Protein AF-A0A392TRE6-F1 (afdb_monomer_lite)

pLDDT: mean 88.29, std 9.52, range [54.78, 98.5]

Sequence (86 aa):
SALDQKGEEEVLSEAEIAELPGVTSDIHSLSRLNASISWQQSRSLWLKEGDANSKYFHSVLASRRRGNAISVIQADGISLEGVTPI

Structure (mmCIF, N/CA/C/O backbone):
data_AF-A0A392TRE6-F1
#
_entry.id   AF-A0A392TRE6-F1
#
loop_
_atom_site.group_PDB
_atom_site.id
_atom_site.type_symbol
_atom_site.label_atom_id
_atom_site.label_alt_id
_atom_site.label_comp_id
_atom_site.label_asym_id
_atom_site.label_entity_id
_atom_site.label_seq_id
_atom_site.pdbx_PDB_ins_code
_atom_site.Cartn_x
_atom_site.Cartn_y
_atom_site.Cartn_z
_atom_site.occupancy
_atom_site.B_iso_or_equiv
_atom_site.auth_seq_id
_atom_site.auth_comp_id
_atom_site.auth_asym_id
_atom_site.auth_atom_id
_atom_site.pdbx_PDB_model_num
ATOM 1 N N . SER A 1 1 ? -21.243 7.572 18.546 1.00 77.88 1 SER A N 1
ATOM 2 C CA . SER A 1 1 ? -21.953 6.368 19.033 1.00 77.88 1 SER A CA 1
ATOM 3 C C . SER A 1 1 ? -23.456 6.655 19.053 1.00 77.88 1 SER A C 1
ATOM 5 O O . SER A 1 1 ? -23.828 7.803 18.837 1.00 77.88 1 SER A O 1
ATOM 7 N N . ALA A 1 2 ? -24.329 5.664 19.281 1.00 84.06 2 ALA A N 1
ATOM 8 C CA . ALA A 1 2 ? -25.767 5.934 19.447 1.00 84.06 2 ALA A CA 1
ATOM 9 C C . ALA A 1 2 ? -26.047 6.851 20.658 1.00 84.06 2 ALA A C 1
ATOM 11 O O . ALA A 1 2 ? -26.956 7.672 20.602 1.00 84.06 2 ALA A O 1
ATOM 12 N N . LEU A 1 3 ? -25.219 6.757 21.709 1.00 84.50 3 LEU A N 1
ATOM 13 C CA . LEU A 1 3 ? -25.277 7.630 22.884 1.00 84.50 3 LEU A CA 1
ATOM 14 C C . LEU A 1 3 ? -24.818 9.062 22.580 1.00 84.50 3 LEU A C 1
ATOM 16 O O . LEU A 1 3 ? -25.463 9.992 23.043 1.00 84.50 3 LEU A O 1
ATOM 20 N N . ASP A 1 4 ? -23.773 9.252 21.763 1.00 83.94 4 ASP A N 1
ATOM 21 C CA . ASP A 1 4 ? -23.336 10.603 21.361 1.00 83.94 4 ASP A CA 1
ATOM 22 C C . ASP A 1 4 ? -24.448 11.312 20.587 1.00 83.94 4 ASP A C 1
ATOM 24 O O . ASP A 1 4 ? -24.765 12.457 20.868 1.00 83.94 4 ASP A O 1
ATOM 28 N N . GLN A 1 5 ? -25.085 10.611 19.642 1.00 88.75 5 GLN A N 1
ATOM 29 C CA . GLN A 1 5 ? -26.158 11.197 18.843 1.00 88.75 5 GLN A CA 1
ATOM 30 C C . GLN A 1 5 ? -27.395 11.521 19.687 1.00 88.75 5 GLN A C 1
ATOM 32 O O . GLN A 1 5 ? -28.011 12.563 19.495 1.00 88.75 5 GLN A O 1
ATOM 37 N N 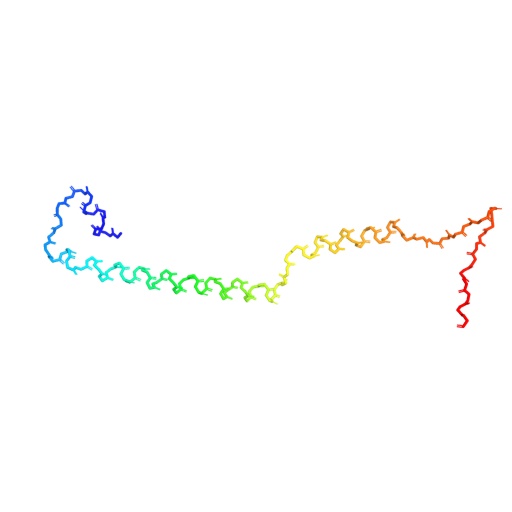. LYS A 1 6 ? -27.723 10.663 20.657 1.00 88.75 6 LYS A N 1
ATOM 38 C CA . LYS A 1 6 ? -28.807 10.912 21.607 1.00 88.75 6 LYS A CA 1
ATOM 39 C C . LYS A 1 6 ? -28.499 12.085 22.547 1.00 88.75 6 LYS A C 1
ATOM 41 O O . LYS A 1 6 ? -29.399 12.855 22.848 1.00 88.75 6 LYS A O 1
ATOM 46 N N . GLY A 1 7 ? -27.243 12.245 22.969 1.00 86.31 7 GLY A N 1
ATOM 47 C CA . GLY A 1 7 ? -26.803 13.342 23.839 1.00 86.31 7 GLY A CA 1
ATOM 48 C C . GLY A 1 7 ? -26.832 14.728 23.184 1.00 86.31 7 GLY A C 1
ATOM 49 O O . GLY A 1 7 ? -26.865 15.729 23.895 1.00 86.31 7 GLY A O 1
ATOM 50 N N . GLU A 1 8 ? -26.840 14.795 21.849 1.00 88.69 8 GLU A N 1
ATOM 51 C CA . GLU A 1 8 ? -27.035 16.044 21.094 1.00 88.69 8 GLU A CA 1
ATOM 52 C C . GLU A 1 8 ? -28.520 16.453 21.007 1.00 88.69 8 GLU A C 1
ATOM 54 O O . GLU A 1 8 ? -28.828 17.636 20.869 1.00 88.69 8 GLU A O 1
ATOM 59 N N . GLU A 1 9 ? -29.448 15.492 21.089 1.00 90.38 9 GLU A N 1
ATOM 60 C CA . GLU A 1 9 ? -30.898 15.731 20.998 1.00 90.38 9 GLU A CA 1
ATOM 61 C C . GLU A 1 9 ? -31.561 15.884 22.377 1.00 90.38 9 GLU A C 1
ATOM 63 O O . GLU A 1 9 ? -32.476 16.695 22.535 1.00 90.38 9 GLU A O 1
ATOM 68 N N . GLU A 1 10 ? -31.103 15.135 23.386 1.00 90.50 10 GLU A N 1
ATOM 69 C CA . GLU A 1 10 ? -31.720 15.064 24.714 1.00 90.50 10 GLU A CA 1
ATOM 70 C C . GLU A 1 10 ? -30.690 14.864 25.842 1.00 90.50 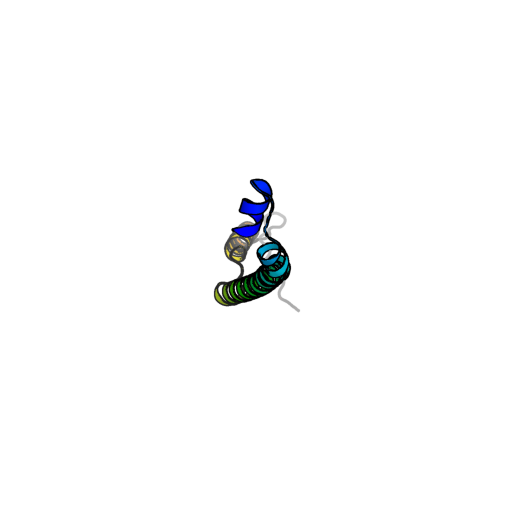10 GLU A C 1
ATOM 72 O O . GLU A 1 10 ? -29.553 14.440 25.636 1.00 90.50 10 GLU A O 1
ATOM 77 N N . VAL A 1 11 ? -31.101 15.143 27.086 1.00 91.19 11 VAL A N 1
ATOM 78 C CA . VAL A 1 11 ? -30.265 14.896 28.271 1.00 91.19 11 VAL A CA 1
ATOM 79 C C . VAL A 1 11 ? -30.151 13.391 28.521 1.00 91.19 11 VAL A C 1
ATOM 81 O O . VAL A 1 11 ? -31.157 12.700 28.682 1.00 91.19 11 VAL A O 1
ATOM 84 N N . LEU A 1 12 ? -28.916 12.896 28.603 1.00 89.69 12 LEU A N 1
ATOM 85 C CA . LEU A 1 12 ? -28.632 11.491 28.886 1.00 89.69 12 LEU A CA 1
ATOM 86 C C . LEU A 1 12 ? -28.982 11.113 30.329 1.00 89.69 12 LEU A C 1
ATOM 88 O O . LEU A 1 12 ? -28.786 11.894 31.264 1.00 89.69 12 LEU A O 1
ATOM 92 N N . SER A 1 13 ? -29.457 9.882 30.516 1.00 91.50 13 SER A N 1
ATOM 93 C CA . SER A 1 13 ? -29.658 9.323 31.851 1.00 91.50 13 SER A CA 1
ATOM 94 C C . SER A 1 13 ? -28.324 9.047 32.550 1.00 91.50 13 SER A C 1
ATOM 96 O O . SER A 1 13 ? -27.288 8.847 31.918 1.00 91.50 13 SER A O 1
ATOM 98 N N . GLU A 1 14 ? -28.346 8.984 33.880 1.00 90.94 14 GLU A N 1
ATOM 99 C CA . GLU A 1 14 ? -27.144 8.731 34.685 1.00 90.94 14 GLU A CA 1
ATOM 100 C C . GLU A 1 14 ? -26.475 7.384 34.347 1.00 90.94 14 GLU A C 1
ATOM 102 O O . GLU A 1 14 ? -25.249 7.284 34.332 1.00 90.94 14 GLU A O 1
ATOM 107 N N . ALA A 1 15 ? -27.271 6.372 33.984 1.00 89.50 15 ALA A N 1
ATOM 108 C CA . ALA A 1 15 ? -26.768 5.085 33.510 1.00 89.50 15 ALA A CA 1
ATOM 109 C C . ALA A 1 15 ? -26.043 5.206 32.156 1.00 89.50 15 ALA A C 1
ATOM 111 O O . ALA A 1 15 ? -24.951 4.671 31.994 1.00 89.50 15 ALA A O 1
ATOM 112 N N . GLU A 1 16 ? -26.600 5.959 31.205 1.00 88.94 16 GLU A N 1
ATOM 113 C CA . GLU A 1 16 ? -25.981 6.189 29.890 1.00 88.94 16 GLU A CA 1
ATOM 114 C C . GLU A 1 16 ? -24.684 7.000 30.003 1.00 88.94 16 GLU A C 1
ATOM 116 O O . GLU A 1 16 ? -23.696 6.703 29.329 1.00 88.94 16 GLU A O 1
ATOM 121 N N . ILE A 1 17 ? -24.654 7.984 30.907 1.00 88.44 17 ILE A N 1
ATOM 122 C CA . ILE A 1 17 ? -23.445 8.756 31.220 1.00 88.44 17 ILE A CA 1
ATOM 123 C C . ILE A 1 17 ? -22.351 7.842 31.788 1.00 88.44 17 ILE A C 1
ATOM 125 O O . ILE A 1 17 ? -21.180 7.998 31.438 1.00 88.44 17 ILE A O 1
ATOM 129 N N . ALA A 1 18 ? -22.714 6.872 32.629 1.00 91.25 18 ALA A N 1
ATOM 130 C CA . ALA A 1 18 ? -21.767 5.913 33.190 1.00 91.25 18 ALA A CA 1
ATOM 131 C C . ALA A 1 18 ? -21.212 4.922 32.144 1.00 91.25 18 ALA A C 1
ATOM 133 O O . ALA A 1 18 ? -20.092 4.434 32.306 1.00 91.25 18 ALA A O 1
ATOM 134 N N . GLU A 1 19 ? -21.949 4.648 31.063 1.00 90.00 19 GLU A N 1
ATOM 135 C CA . GLU A 1 19 ? -21.524 3.747 29.979 1.00 90.00 19 GLU A CA 1
ATOM 136 C C . GLU A 1 19 ? -20.629 4.424 28.922 1.00 90.00 19 GLU A C 1
ATOM 138 O O . GLU A 1 19 ? -19.765 3.769 28.327 1.00 90.00 19 GLU A O 1
ATOM 143 N N . LEU A 1 20 ? -20.776 5.738 28.713 1.00 87.94 20 LEU A N 1
ATOM 144 C CA . LEU A 1 20 ? -20.021 6.515 27.717 1.00 87.94 20 LEU A CA 1
ATOM 145 C C . LEU A 1 20 ? -18.489 6.313 27.753 1.00 87.94 20 LEU A C 1
ATOM 147 O O . LEU A 1 20 ? -17.889 6.140 26.682 1.00 87.94 20 LEU A O 1
ATOM 151 N N . PRO A 1 21 ? -17.813 6.303 28.923 1.00 91.38 21 PRO A N 1
ATOM 152 C CA . PRO A 1 21 ? -16.368 6.089 28.985 1.00 91.38 21 PRO A CA 1
ATOM 153 C C . PRO A 1 21 ? -15.944 4.714 28.455 1.00 91.38 21 PRO A C 1
ATOM 155 O O . PRO A 1 21 ? -14.909 4.604 27.793 1.00 91.38 21 PRO A O 1
ATOM 158 N N . GLY A 1 22 ? -16.751 3.678 28.708 1.00 93.12 22 GLY A N 1
ATOM 159 C CA . GLY A 1 22 ? -16.505 2.322 28.217 1.00 93.12 22 GLY A CA 1
ATOM 160 C C . GLY A 1 22 ? -16.588 2.262 26.696 1.00 93.12 22 GLY A C 1
ATOM 161 O O . GLY A 1 22 ? -15.632 1.853 26.038 1.00 93.12 22 GLY A O 1
ATOM 162 N N . VAL A 1 23 ? -17.673 2.798 26.131 1.00 91.62 23 VAL A N 1
ATOM 163 C CA . VAL A 1 23 ? -17.871 2.876 24.673 1.00 91.62 23 VAL A CA 1
ATOM 164 C C . VAL A 1 23 ? -16.742 3.660 23.997 1.00 91.62 23 VAL A C 1
ATOM 166 O O . VAL A 1 23 ? -16.222 3.250 22.959 1.00 91.62 23 VAL A O 1
ATOM 169 N N . THR A 1 24 ? -16.313 4.769 24.599 1.00 91.62 24 THR A N 1
ATOM 170 C CA . THR A 1 24 ? -15.208 5.589 24.078 1.00 91.62 24 THR A CA 1
ATOM 171 C C . THR A 1 24 ? -13.883 4.822 24.097 1.00 91.62 24 THR A C 1
ATOM 173 O O . THR A 1 24 ? -13.142 4.823 23.109 1.00 91.62 24 THR A O 1
ATOM 176 N N . SER A 1 25 ? -13.591 4.114 25.193 1.00 95.50 25 SER A N 1
ATOM 177 C CA . SER A 1 25 ? -12.415 3.243 25.301 1.00 95.50 25 SER A CA 1
ATOM 178 C C . SER A 1 25 ? -12.413 2.160 24.219 1.00 95.50 25 SER A C 1
ATOM 180 O O . SER A 1 25 ? -11.391 1.954 23.549 1.00 95.50 25 SER A O 1
ATOM 182 N N . ASP A 1 26 ? -13.559 1.521 23.990 1.00 96.19 26 ASP A N 1
ATOM 183 C CA . ASP A 1 26 ? -13.710 0.480 22.976 1.00 96.19 26 ASP A CA 1
ATOM 184 C C . ASP A 1 26 ? -13.468 1.031 21.572 1.00 96.19 26 ASP A C 1
ATOM 186 O O . ASP A 1 26 ? -12.658 0.468 20.832 1.00 96.19 26 ASP A O 1
ATOM 190 N N . ILE A 1 27 ? -14.058 2.182 21.229 1.00 95.06 27 ILE A N 1
ATOM 191 C CA . ILE A 1 27 ? -13.830 2.862 19.944 1.00 95.06 27 ILE A CA 1
ATOM 192 C C . ILE A 1 27 ? -12.340 3.135 19.730 1.00 95.06 27 ILE A C 1
ATOM 194 O O . ILE A 1 27 ? -11.790 2.823 18.668 1.00 95.06 27 ILE A O 1
ATOM 198 N N . HIS A 1 28 ? -11.655 3.683 20.734 1.00 96.56 28 HIS A N 1
ATOM 199 C CA . HIS A 1 28 ? -10.222 3.935 20.629 1.00 96.56 28 HIS A CA 1
ATOM 200 C C . HIS A 1 28 ? -9.421 2.640 20.468 1.00 96.56 28 HIS A C 1
ATOM 202 O O . HIS A 1 28 ? -8.472 2.604 19.682 1.00 96.56 28 HIS A O 1
ATOM 208 N N . SER A 1 29 ? -9.781 1.578 21.191 1.00 97.81 29 SER A N 1
ATOM 209 C CA . SER A 1 29 ? -9.101 0.284 21.098 1.00 97.81 29 SER A CA 1
ATOM 210 C C . SER A 1 29 ? -9.250 -0.342 19.707 1.00 97.81 29 SER A C 1
ATOM 212 O O . SER A 1 29 ? -8.248 -0.710 19.088 1.00 97.81 29 SER A O 1
ATOM 214 N N . LEU A 1 30 ? -10.470 -0.353 19.167 1.00 97.88 30 LEU A N 1
ATOM 215 C CA . LEU A 1 30 ? -10.789 -0.891 17.849 1.00 97.88 30 LEU A CA 1
ATOM 216 C C . LEU A 1 30 ? -10.130 -0.074 16.740 1.00 97.88 30 LEU A C 1
ATOM 218 O O . LEU A 1 30 ? -9.576 -0.647 15.805 1.00 97.88 30 LEU A O 1
ATOM 222 N N . SER A 1 31 ? -10.107 1.254 16.868 1.00 98.00 31 SER A N 1
ATOM 223 C CA . SER A 1 31 ? -9.426 2.134 15.915 1.00 98.00 31 SER A CA 1
ATOM 224 C C . SER A 1 31 ? -7.921 1.844 15.840 1.00 98.00 31 SER A C 1
ATOM 226 O O . SER A 1 31 ? -7.372 1.684 14.747 1.00 98.00 31 SER A O 1
ATOM 228 N N . ARG A 1 32 ? -7.249 1.662 16.989 1.00 98.31 32 ARG A N 1
ATOM 229 C CA . ARG A 1 32 ? -5.821 1.285 17.029 1.00 98.31 32 ARG A CA 1
ATOM 230 C C . ARG A 1 32 ? -5.559 -0.083 16.402 1.00 98.31 32 ARG A C 1
ATOM 232 O O . ARG A 1 32 ? -4.571 -0.245 15.679 1.00 98.31 32 ARG A O 1
ATOM 239 N N . LEU A 1 33 ? -6.428 -1.059 16.664 1.00 98.44 33 LEU A N 1
ATOM 240 C CA . LEU A 1 33 ? -6.331 -2.387 16.057 1.00 98.44 33 LEU A CA 1
ATOM 241 C C . LEU A 1 33 ? -6.516 -2.309 14.540 1.00 98.44 33 LEU A C 1
ATOM 243 O O . LEU A 1 33 ? -5.695 -2.845 13.799 1.00 98.44 33 LEU A O 1
ATOM 247 N N . ASN A 1 34 ? -7.526 -1.578 14.071 1.00 98.50 34 ASN A N 1
ATOM 248 C CA . ASN A 1 34 ? -7.797 -1.413 12.648 1.00 98.50 34 ASN A CA 1
ATOM 249 C C . ASN A 1 34 ? -6.644 -0.715 11.910 1.00 98.50 34 ASN A C 1
ATOM 251 O O . ASN A 1 34 ? -6.240 -1.156 10.834 1.00 98.50 34 ASN A O 1
ATOM 255 N N . ALA A 1 35 ? -6.064 0.332 12.504 1.00 98.38 35 ALA A N 1
ATOM 256 C CA . ALA A 1 35 ? -4.880 0.996 11.959 1.00 98.38 35 ALA A CA 1
ATOM 257 C C . ALA A 1 35 ? -3.687 0.031 11.862 1.00 98.38 35 ALA A C 1
ATOM 259 O O . ALA A 1 35 ? -2.992 -0.006 10.845 1.00 98.38 35 ALA A O 1
ATOM 260 N N . SER A 1 36 ? -3.486 -0.797 12.892 1.00 98.25 36 SER A N 1
ATOM 261 C CA . SER A 1 36 ? -2.417 -1.801 12.921 1.00 98.25 36 SER A CA 1
ATOM 262 C C . SER A 1 36 ? -2.607 -2.867 11.836 1.00 98.25 36 SER A C 1
ATOM 264 O O . SER A 1 36 ? -1.663 -3.174 11.109 1.00 98.25 36 SER A O 1
ATOM 266 N N . ILE A 1 37 ? -3.830 -3.384 11.675 1.00 98.31 37 ILE A N 1
ATOM 267 C CA . ILE A 1 37 ? -4.183 -4.354 10.626 1.00 98.31 37 ILE A CA 1
ATOM 268 C C . ILE A 1 37 ? -3.978 -3.740 9.240 1.00 98.31 37 ILE A C 1
ATOM 270 O O . ILE A 1 37 ? -3.310 -4.336 8.398 1.00 98.31 37 ILE A O 1
ATOM 274 N N . SER A 1 38 ? -4.489 -2.527 9.019 1.00 97.81 38 SER A N 1
ATOM 275 C CA . SER A 1 38 ? -4.359 -1.816 7.741 1.00 97.81 38 SER A CA 1
ATOM 276 C C . SER A 1 38 ? -2.891 -1.609 7.360 1.00 97.81 38 SER A C 1
ATOM 278 O O . SER A 1 38 ? -2.499 -1.827 6.213 1.00 97.81 38 SER A O 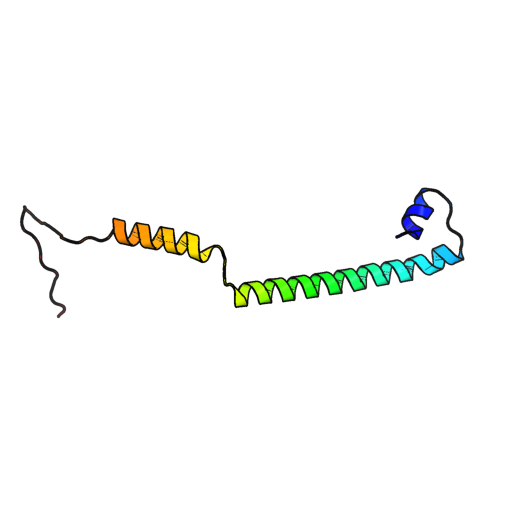1
ATOM 280 N N . TRP A 1 39 ? -2.047 -1.245 8.330 1.00 97.75 39 TRP A N 1
ATOM 281 C CA . TRP A 1 39 ? -0.610 -1.091 8.110 1.00 97.75 39 TRP A CA 1
ATOM 282 C C . TRP A 1 39 ? 0.068 -2.419 7.754 1.00 97.75 39 TRP A C 1
ATOM 284 O O . TRP A 1 39 ? 0.845 -2.480 6.801 1.00 97.75 39 TRP A O 1
ATOM 294 N N . GLN A 1 40 ? -0.252 -3.497 8.476 1.00 97.81 40 GLN A N 1
ATOM 295 C CA . GLN A 1 40 ? 0.285 -4.830 8.188 1.00 97.81 40 GLN A CA 1
ATOM 296 C C . GLN A 1 40 ? -0.129 -5.325 6.797 1.00 97.81 40 GLN A C 1
ATOM 298 O O . GLN A 1 40 ? 0.710 -5.843 6.058 1.00 97.81 40 GLN A O 1
ATOM 303 N N . GLN A 1 41 ? -1.392 -5.126 6.415 1.00 96.81 41 GLN A N 1
ATOM 304 C CA . GLN A 1 41 ? -1.910 -5.491 5.095 1.00 96.81 41 GLN A CA 1
ATOM 305 C C . GLN A 1 41 ? -1.233 -4.690 3.983 1.00 96.81 41 GLN A C 1
ATOM 307 O O . GLN A 1 41 ? -0.745 -5.286 3.026 1.00 96.81 41 GLN A O 1
ATOM 312 N N . SER A 1 42 ? -1.126 -3.367 4.135 1.00 93.94 42 SER A N 1
ATOM 313 C CA . SER A 1 42 ? -0.424 -2.499 3.181 1.00 93.94 42 SER A CA 1
ATOM 314 C C . SER A 1 42 ? 1.039 -2.919 3.004 1.00 93.94 42 SER A C 1
ATOM 316 O O . SER A 1 42 ? 1.517 -3.090 1.882 1.00 93.94 42 SER A O 1
ATOM 318 N N . ARG A 1 43 ? 1.741 -3.201 4.109 1.00 94.25 43 ARG A N 1
ATOM 319 C CA . ARG A 1 43 ? 3.123 -3.696 4.075 1.00 94.25 43 ARG A CA 1
ATOM 320 C C . ARG A 1 43 ? 3.235 -5.058 3.388 1.00 94.25 43 ARG A C 1
ATOM 322 O O . ARG A 1 43 ? 4.158 -5.262 2.605 1.00 94.25 43 ARG A O 1
ATOM 329 N N . SER A 1 44 ? 2.328 -5.988 3.682 1.00 95.12 44 SER A N 1
ATOM 330 C CA . SER A 1 44 ? 2.306 -7.311 3.048 1.00 95.12 44 SER A CA 1
ATOM 331 C C . SER A 1 44 ? 2.053 -7.207 1.545 1.00 95.12 44 SER A C 1
ATOM 333 O O . SER A 1 44 ? 2.753 -7.856 0.768 1.00 95.12 44 SER A O 1
ATOM 335 N N . LEU A 1 45 ? 1.117 -6.346 1.138 1.00 91.19 45 LEU A N 1
ATOM 336 C CA . LEU A 1 45 ? 0.819 -6.071 -0.263 1.00 91.19 45 LEU A CA 1
ATOM 337 C C . LEU A 1 45 ? 2.044 -5.503 -0.982 1.00 91.19 45 LEU A C 1
ATOM 339 O O . LEU A 1 45 ? 2.440 -6.033 -2.013 1.00 91.19 45 LEU A O 1
ATOM 343 N N . TRP A 1 46 ? 2.705 -4.503 -0.394 1.00 87.94 46 TRP A N 1
ATOM 344 C CA . TRP A 1 46 ? 3.924 -3.917 -0.951 1.00 87.94 46 TRP A CA 1
ATOM 345 C C . TRP A 1 46 ? 5.064 -4.933 -1.092 1.00 87.94 46 TRP A C 1
ATOM 347 O O . TRP A 1 46 ? 5.758 -4.942 -2.102 1.00 87.94 46 TRP A O 1
ATOM 357 N N . LEU A 1 47 ? 5.251 -5.829 -0.117 1.00 88.81 47 LEU A N 1
ATOM 358 C CA . LEU A 1 47 ? 6.265 -6.886 -0.219 1.00 88.81 47 LEU A CA 1
ATOM 359 C C . LEU A 1 47 ? 5.932 -7.923 -1.302 1.00 88.81 47 LEU A C 1
ATOM 361 O O . LEU A 1 47 ? 6.844 -8.475 -1.914 1.00 88.81 47 LEU A O 1
ATOM 365 N N . LYS A 1 48 ? 4.645 -8.206 -1.525 1.00 89.12 48 LYS A N 1
ATOM 366 C CA . LYS A 1 48 ? 4.183 -9.189 -2.513 1.00 89.12 48 LYS A CA 1
ATOM 367 C C . LYS A 1 48 ? 4.201 -8.636 -3.937 1.00 89.12 48 LYS A C 1
ATOM 369 O O . LYS A 1 48 ? 4.608 -9.335 -4.859 1.00 89.12 48 LYS A O 1
ATOM 374 N N . GLU A 1 49 ? 3.709 -7.418 -4.115 1.00 86.50 49 GLU A N 1
ATOM 375 C CA . GLU A 1 49 ? 3.495 -6.799 -5.428 1.00 86.50 49 GLU A CA 1
ATOM 376 C C . GLU A 1 49 ? 4.648 -5.877 -5.836 1.00 86.50 49 GLU A C 1
ATOM 378 O O . GLU A 1 49 ? 4.817 -5.573 -7.018 1.00 86.50 49 GLU A O 1
ATOM 383 N N . GLY A 1 50 ? 5.479 -5.478 -4.874 1.00 80.50 50 GLY A N 1
ATOM 384 C CA . GLY A 1 50 ? 6.512 -4.472 -5.057 1.00 80.50 50 GLY A CA 1
ATOM 385 C C . GLY A 1 50 ? 5.940 -3.056 -5.075 1.00 80.50 50 GLY A C 1
ATOM 386 O O . GLY A 1 50 ? 4.768 -2.801 -4.797 1.00 80.50 50 GLY A O 1
ATOM 387 N N . ASP A 1 51 ? 6.795 -2.097 -5.414 1.00 76.50 51 ASP A N 1
ATOM 388 C CA . ASP A 1 51 ? 6.362 -0.731 -5.674 1.00 76.50 51 ASP A CA 1
ATOM 389 C C . ASP A 1 51 ? 5.719 -0.635 -7.070 1.00 76.50 51 ASP A C 1
ATOM 391 O O . ASP A 1 51 ? 6.381 -0.829 -8.095 1.00 76.50 51 ASP A O 1
ATOM 395 N N . ALA A 1 52 ? 4.431 -0.280 -7.117 1.00 66.00 52 ALA A N 1
ATOM 396 C CA . ALA A 1 52 ? 3.690 -0.071 -8.362 1.00 66.00 52 ALA A CA 1
ATOM 397 C C . ALA A 1 52 ? 4.340 0.991 -9.272 1.00 66.00 52 ALA A C 1
ATOM 399 O O . ALA A 1 52 ? 4.189 0.945 -10.497 1.00 66.00 52 ALA A O 1
ATOM 400 N N . ASN A 1 53 ? 5.100 1.929 -8.697 1.00 68.62 53 ASN A N 1
ATOM 401 C CA . ASN A 1 53 ? 5.744 3.010 -9.436 1.00 68.62 53 ASN A CA 1
ATOM 402 C C . ASN A 1 53 ? 7.039 2.575 -10.149 1.00 68.62 53 ASN A C 1
ATOM 404 O O . ASN A 1 53 ? 7.454 3.173 -11.148 1.00 68.62 53 ASN A O 1
ATOM 408 N N . SER A 1 54 ? 7.646 1.472 -9.712 1.00 71.88 54 SER A N 1
ATOM 409 C CA . SER A 1 54 ? 8.901 0.978 -10.277 1.00 71.88 54 SER A CA 1
ATOM 410 C C . SER A 1 54 ? 8.761 0.645 -11.765 1.00 71.88 54 SER A C 1
ATOM 412 O O . SER A 1 54 ? 9.643 0.980 -12.552 1.00 71.88 54 SER A O 1
ATOM 414 N N . LYS A 1 55 ? 7.625 0.093 -12.216 1.00 80.38 55 LYS A N 1
ATOM 415 C CA . LYS A 1 55 ? 7.403 -0.213 -13.643 1.00 80.38 55 LYS A CA 1
ATOM 416 C C . LYS A 1 55 ? 7.455 1.038 -14.530 1.00 80.38 55 LYS A C 1
ATOM 418 O O . LYS A 1 55 ? 8.081 1.004 -15.592 1.00 80.38 55 LYS A O 1
ATOM 423 N N . TYR A 1 56 ? 6.834 2.137 -14.097 1.00 84.69 56 TYR A N 1
ATOM 424 C CA . TYR A 1 56 ? 6.848 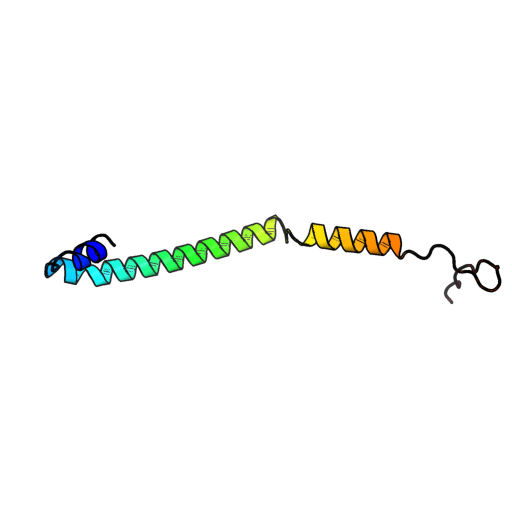3.402 -14.834 1.00 84.69 56 TYR A CA 1
ATOM 425 C C . TYR A 1 56 ? 8.273 3.954 -14.929 1.00 84.69 56 TYR A C 1
ATOM 427 O O . TYR A 1 56 ? 8.787 4.136 -16.035 1.00 84.69 56 TYR A O 1
ATOM 435 N N . PHE A 1 57 ? 8.960 4.122 -13.797 1.00 85.69 57 PHE A N 1
ATOM 436 C CA . PHE A 1 57 ? 10.317 4.670 -13.792 1.00 85.69 57 PHE A CA 1
ATOM 437 C C . PHE A 1 57 ? 11.324 3.774 -14.516 1.00 85.69 57 PHE A C 1
ATOM 439 O O . PHE A 1 57 ? 12.140 4.283 -15.285 1.00 85.69 57 PHE A O 1
ATOM 446 N N . HIS A 1 58 ? 11.236 2.449 -14.368 1.00 88.06 58 HIS A N 1
ATOM 447 C CA . HIS A 1 58 ? 12.072 1.520 -15.128 1.00 88.06 58 HIS A CA 1
ATOM 448 C C . HIS A 1 58 ? 11.829 1.637 -16.632 1.00 88.06 58 HIS A C 1
ATOM 450 O O . HIS A 1 58 ? 12.793 1.639 -17.396 1.00 88.06 58 HIS A O 1
ATOM 456 N N . SER A 1 59 ? 10.576 1.791 -17.074 1.00 90.94 59 SER A N 1
ATOM 457 C CA . SER A 1 59 ? 10.274 1.980 -18.498 1.00 90.94 59 SER A CA 1
ATOM 458 C C . SER A 1 59 ? 10.849 3.294 -19.046 1.00 90.94 59 SER A C 1
ATOM 460 O O . SER A 1 59 ? 11.480 3.298 -20.107 1.00 90.94 59 SER A O 1
ATOM 462 N N . VAL A 1 60 ? 10.730 4.392 -18.290 1.00 94.06 60 VAL A N 1
ATOM 463 C CA . VAL A 1 60 ? 11.290 5.703 -18.648 1.00 94.06 60 VAL A CA 1
ATOM 464 C C . VAL A 1 60 ? 12.817 5.636 -18.713 1.00 94.06 60 VAL A C 1
ATOM 466 O O . VAL A 1 60 ? 13.410 6.074 -19.701 1.00 94.06 60 VAL A O 1
ATOM 469 N N . LEU A 1 61 ? 13.464 5.045 -17.704 1.00 93.19 61 LEU A N 1
ATOM 470 C CA . LEU A 1 61 ? 14.918 4.868 -17.666 1.00 93.19 61 LEU A CA 1
ATOM 471 C C . LEU A 1 61 ? 15.414 3.981 -18.809 1.00 93.19 61 LEU A C 1
ATOM 473 O O . LEU A 1 61 ? 16.385 4.336 -19.473 1.00 93.19 61 LEU A O 1
ATOM 477 N N . ALA A 1 62 ? 14.736 2.867 -19.092 1.00 94.94 62 ALA A N 1
ATOM 478 C CA . ALA A 1 62 ? 15.076 1.993 -20.212 1.00 94.94 62 ALA A CA 1
ATOM 479 C C . ALA A 1 62 ? 14.937 2.714 -21.561 1.00 94.94 62 ALA A C 1
ATOM 481 O O . ALA A 1 62 ? 15.775 2.539 -22.446 1.00 94.94 62 ALA A O 1
ATOM 482 N N . SER A 1 63 ? 13.912 3.556 -21.723 1.00 96.38 63 SER A N 1
ATOM 483 C CA . SER A 1 63 ? 13.747 4.385 -22.919 1.00 96.38 63 SER A CA 1
ATOM 484 C C . SER A 1 63 ? 14.885 5.393 -23.073 1.00 96.38 63 SER A C 1
ATOM 486 O O . SER A 1 63 ? 15.491 5.464 -24.139 1.00 96.38 63 SER A O 1
ATOM 488 N N . ARG A 1 64 ? 15.236 6.112 -22.000 1.00 96.50 64 ARG A N 1
ATOM 489 C CA . ARG A 1 64 ? 16.373 7.046 -21.997 1.00 96.50 64 ARG A CA 1
ATOM 490 C C . ARG A 1 64 ? 17.691 6.336 -22.288 1.00 96.50 64 ARG A C 1
ATOM 492 O O . ARG A 1 64 ? 18.466 6.822 -23.096 1.00 96.50 64 ARG A O 1
ATOM 499 N N . ARG A 1 65 ? 17.924 5.161 -21.695 1.00 95.88 65 ARG A N 1
ATOM 500 C CA . ARG A 1 65 ? 19.131 4.359 -21.946 1.00 95.88 65 ARG A CA 1
ATOM 501 C C . ARG A 1 65 ? 19.243 3.942 -23.411 1.00 95.88 65 ARG A C 1
ATOM 503 O O . ARG A 1 65 ? 20.335 3.990 -23.955 1.00 95.88 65 ARG A O 1
ATOM 510 N N . ARG A 1 66 ? 18.130 3.553 -24.047 1.00 94.56 66 ARG A N 1
ATOM 511 C CA . ARG A 1 66 ? 18.102 3.244 -25.488 1.00 94.56 66 ARG A CA 1
ATOM 512 C C . ARG A 1 66 ? 18.361 4.484 -26.344 1.00 94.56 66 ARG A C 1
ATOM 514 O O . ARG A 1 66 ? 19.149 4.399 -27.271 1.00 94.56 66 ARG A O 1
ATOM 521 N N . GLY A 1 67 ? 17.726 5.613 -26.025 1.00 94.50 67 GLY A N 1
ATOM 522 C CA . GLY A 1 67 ? 17.907 6.866 -26.769 1.00 94.50 67 GLY A CA 1
ATOM 523 C C . GLY A 1 67 ? 19.306 7.472 -26.627 1.00 94.50 67 GLY A C 1
ATOM 524 O O . GLY A 1 67 ? 19.811 8.069 -27.567 1.00 94.50 67 GLY A O 1
ATOM 525 N N . ASN A 1 68 ? 19.947 7.273 -25.476 1.00 94.12 68 ASN A N 1
ATOM 526 C CA . ASN A 1 68 ? 21.267 7.826 -25.172 1.00 94.12 68 ASN A CA 1
ATOM 527 C C . ASN A 1 68 ? 22.411 6.836 -25.449 1.00 94.12 68 ASN A C 1
ATOM 529 O O . ASN A 1 68 ? 23.552 7.108 -25.079 1.00 94.12 68 ASN A O 1
ATOM 533 N N . ALA A 1 69 ? 22.126 5.673 -26.042 1.00 91.12 69 ALA A N 1
ATOM 534 C CA . ALA A 1 69 ? 23.157 4.710 -26.400 1.00 91.12 69 ALA A CA 1
ATOM 535 C C . ALA A 1 69 ? 23.990 5.260 -27.567 1.00 91.12 69 ALA A C 1
ATOM 537 O O . ALA A 1 69 ? 23.504 5.369 -28.691 1.00 91.12 69 ALA A O 1
ATOM 538 N N . ILE A 1 70 ? 25.251 5.598 -27.298 1.00 88.69 70 ILE A N 1
ATOM 539 C CA . ILE A 1 70 ? 26.213 5.993 -28.329 1.00 88.69 70 ILE A CA 1
ATOM 540 C C . ILE A 1 70 ? 26.731 4.715 -28.992 1.00 88.69 70 ILE A C 1
ATOM 542 O O . ILE A 1 70 ? 27.400 3.912 -28.345 1.00 88.69 70 ILE A O 1
ATOM 546 N N . SER A 1 71 ? 26.389 4.512 -30.265 1.00 84.12 71 SER A N 1
ATOM 547 C CA . SER A 1 71 ? 26.813 3.341 -31.045 1.00 84.12 71 SER A CA 1
ATOM 548 C C . SER 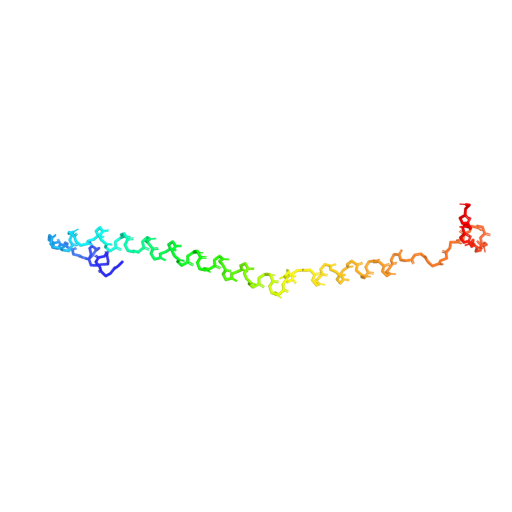A 1 71 ? 28.149 3.543 -31.756 1.00 84.12 71 SER A C 1
ATOM 550 O O . SER A 1 71 ? 28.912 2.594 -31.895 1.00 84.12 71 SER A O 1
ATOM 552 N N . VAL A 1 72 ? 28.426 4.766 -32.212 1.00 85.31 72 VAL A N 1
ATOM 553 C CA . VAL A 1 72 ? 29.629 5.125 -32.967 1.00 85.31 72 VAL A CA 1
ATOM 554 C C . VAL A 1 72 ? 30.105 6.497 -32.511 1.00 85.31 72 VAL A C 1
ATOM 556 O O . VAL A 1 72 ? 29.302 7.410 -32.324 1.00 85.31 72 VAL A O 1
ATOM 559 N N . ILE A 1 73 ? 31.417 6.642 -32.357 1.00 86.75 73 ILE A N 1
ATOM 560 C CA . ILE A 1 73 ? 32.075 7.923 -32.108 1.00 86.75 73 ILE A CA 1
ATOM 561 C C . ILE A 1 73 ? 32.921 8.238 -33.340 1.00 86.75 73 ILE A C 1
ATOM 563 O O . ILE A 1 73 ? 33.658 7.376 -33.813 1.00 86.75 73 ILE A O 1
ATOM 567 N N . GLN A 1 74 ? 32.801 9.453 -33.875 1.00 89.44 74 GLN A N 1
ATOM 568 C CA . GLN A 1 74 ? 33.578 9.901 -35.031 1.00 89.44 74 GLN A CA 1
ATOM 569 C C . GLN A 1 74 ? 34.404 11.138 -34.683 1.00 89.44 74 GLN A C 1
ATOM 571 O O . GLN A 1 74 ? 33.908 12.045 -34.016 1.00 89.44 74 GLN A O 1
ATOM 576 N N . ALA A 1 75 ? 35.638 11.180 -35.179 1.00 88.44 75 ALA A N 1
ATOM 577 C CA . ALA A 1 75 ? 36.496 12.361 -35.171 1.00 88.44 75 ALA A CA 1
ATOM 578 C C . ALA A 1 75 ? 37.004 12.599 -36.596 1.00 88.44 75 ALA A C 1
ATOM 580 O O . ALA A 1 75 ? 37.449 11.660 -37.252 1.00 88.44 75 ALA A O 1
ATOM 581 N N . ASP A 1 76 ? 36.869 13.827 -37.099 1.00 90.88 76 ASP A N 1
ATOM 582 C CA . ASP A 1 76 ? 37.293 14.224 -38.452 1.00 90.88 76 ASP A CA 1
ATOM 583 C C . ASP A 1 76 ? 36.769 13.310 -39.582 1.00 90.88 76 ASP A C 1
ATOM 585 O O . ASP A 1 76 ? 37.436 13.055 -40.581 1.00 90.88 76 ASP A O 1
ATOM 589 N N . GLY A 1 77 ? 35.546 12.794 -39.418 1.00 86.44 77 GLY A N 1
ATOM 590 C CA . GLY A 1 77 ? 34.900 11.887 -40.374 1.00 86.44 77 GLY A CA 1
ATOM 591 C C . GLY A 1 77 ? 35.345 10.422 -40.280 1.00 86.44 77 GLY A C 1
ATOM 592 O O . GLY A 1 77 ? 34.852 9.591 -41.041 1.00 86.44 77 GLY A O 1
ATOM 593 N N . ILE A 1 78 ? 36.231 10.082 -39.341 1.00 86.81 78 ILE A N 1
ATOM 594 C CA . ILE A 1 78 ? 36.742 8.725 -39.128 1.00 86.81 78 ILE A CA 1
ATOM 595 C C . ILE A 1 78 ? 36.048 8.106 -37.912 1.00 86.81 78 ILE A C 1
ATOM 597 O O . ILE A 1 78 ? 35.997 8.704 -36.837 1.00 86.81 78 ILE A O 1
ATOM 601 N N . SER A 1 79 ? 35.508 6.896 -38.082 1.00 86.25 79 SER A N 1
ATOM 602 C CA . SER A 1 79 ? 34.937 6.106 -36.986 1.00 86.25 79 SER A CA 1
ATOM 603 C C . SER A 1 79 ? 36.043 5.621 -36.054 1.00 86.25 79 SER A C 1
ATOM 605 O O . SER A 1 79 ? 36.971 4.947 -36.497 1.00 86.25 79 SER A O 1
ATOM 607 N N . LEU A 1 80 ? 35.933 5.946 -34.768 1.00 82.44 80 LEU A N 1
ATOM 608 C CA . LEU A 1 80 ? 36.859 5.500 -33.734 1.00 82.44 80 LEU A CA 1
ATOM 609 C C . LEU A 1 80 ? 36.348 4.181 -33.145 1.00 82.44 80 LEU A C 1
ATOM 611 O O . LEU A 1 80 ? 35.239 4.132 -32.609 1.00 82.44 80 LEU A O 1
ATOM 615 N N . GLU A 1 81 ? 37.140 3.113 -33.236 1.00 77.62 81 GLU A N 1
ATOM 616 C CA . GLU A 1 81 ? 36.884 1.911 -32.438 1.00 77.62 81 GLU A CA 1
ATOM 617 C C . GLU A 1 81 ? 37.330 2.143 -30.988 1.00 77.62 81 GLU A C 1
ATOM 619 O O . GLU A 1 81 ? 38.257 2.910 -30.719 1.00 77.62 81 GLU A O 1
ATOM 624 N N . GLY A 1 82 ? 36.620 1.528 -30.039 1.00 69.56 82 GLY A N 1
ATOM 625 C CA . GLY A 1 82 ? 36.897 1.687 -28.613 1.00 69.56 82 GLY A CA 1
ATOM 626 C C . GLY A 1 82 ? 38.345 1.337 -28.255 1.00 69.56 82 GLY A C 1
ATOM 627 O O . GLY A 1 82 ? 38.980 0.503 -28.894 1.00 69.56 82 GLY A O 1
ATOM 628 N N . VAL A 1 83 ? 38.871 1.967 -27.204 1.00 68.56 83 VAL A N 1
ATOM 629 C CA . VAL A 1 83 ? 40.211 1.657 -26.691 1.00 68.56 83 VAL A CA 1
ATOM 630 C C . VAL A 1 83 ? 40.213 0.231 -26.133 1.00 68.56 83 VAL A C 1
ATOM 632 O O . VAL A 1 83 ? 39.424 -0.080 -25.239 1.00 68.56 83 VAL A O 1
ATOM 635 N N . THR A 1 84 ? 41.098 -0.637 -26.635 1.00 57.31 84 THR A N 1
ATOM 636 C CA . THR A 1 84 ? 41.377 -1.931 -25.997 1.00 57.31 84 THR A CA 1
ATOM 637 C C . THR A 1 84 ? 41.909 -1.673 -24.588 1.00 57.31 84 THR A C 1
ATOM 639 O O . THR A 1 84 ? 42.894 -0.939 -24.464 1.00 57.31 84 THR A O 1
ATOM 642 N N . PRO A 1 85 ? 41.291 -2.231 -23.532 1.00 54.78 85 PRO A N 1
ATOM 643 C CA . PRO A 1 85 ? 41.785 -2.050 -22.174 1.00 54.78 85 PRO A CA 1
ATOM 644 C C . PRO A 1 85 ? 43.224 -2.567 -22.068 1.00 54.78 85 PRO A C 1
ATOM 646 O O . PRO A 1 85 ? 43.532 -3.628 -22.614 1.00 54.78 85 PRO A O 1
ATOM 6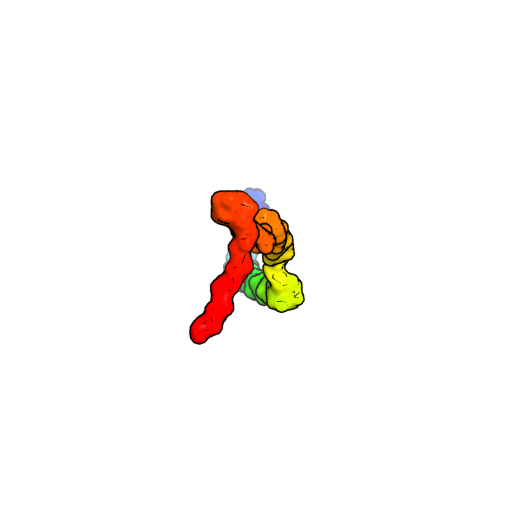49 N N . ILE A 1 86 ? 44.074 -1.796 -21.390 1.00 55.59 86 ILE A N 1
ATOM 650 C CA . ILE A 1 86 ? 45.436 -2.181 -20.988 1.00 55.59 86 ILE A CA 1
ATOM 651 C C . ILE A 1 86 ? 45.394 -3.123 -19.789 1.00 55.59 86 ILE A C 1
ATOM 653 O O . ILE A 1 86 ? 44.540 -2.889 -18.901 1.00 55.59 86 ILE A O 1
#

Organism: NCBI:txid97028

Radius of gyration: 32.43 Å; chains: 1; bounding box: 77×25×75 Å

Secondary structure (DSSP, 8-state):
-HHHHHHHHSPPPHHHHHHHHHHHHHHHHHHHHHHHHHHHHHHHHHHHH--TTHHHHHHHHHHHHHHT----EEETTEEEPPPPP-

Foldseek 3Di:
DVLVVVVVVDPDDPVSVVCVVVVVVVVVVVVVVVVVVVVVVVVVCCVVVPDPCCVVVVVVVVVVCVVPDDPFDDDPNDTDDDDDDD